Protein AF-A0A3C0AH89-F1 (afdb_monomer)

Solvent-accessible surface area (backbone atoms only — not comparable to full-atom values): 7454 Å² total; per-residue (Å²): 135,76,85,54,48,69,59,48,30,49,48,31,69,75,75,40,55,90,74,55,54,78,71,33,68,38,80,78,46,70,38,37,52,59,90,57,44,78,83,86,52,57,80,89,70,49,60,92,79,35,56,32,49,60,64,56,52,50,57,61,39,34,73,42,47,43,91,54,31,60,66,28,32,35,33,24,54,64,95,50,99,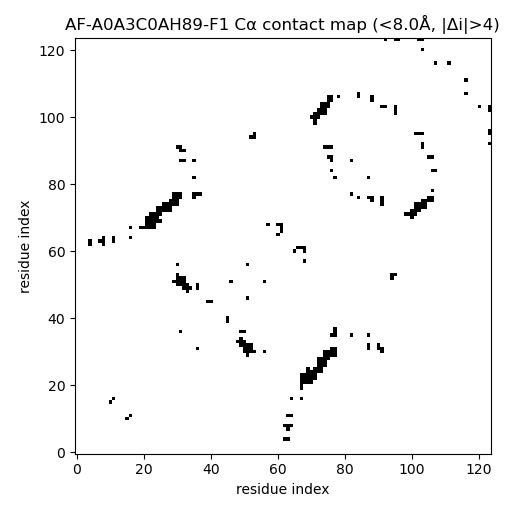84,55,66,45,69,69,40,41,52,48,46,40,63,60,40,63,86,37,81,78,44,44,74,52,77,74,80,58,95,84,56,57,67,68,64,52,49,52,51,64,75,75,80

Foldseek 3Di:
DCPCLVVLQVCCVPPNLVVQDQQAEAADDEWDDLVLADPDDDPVPDDPVSGGFPVNVVVVCCSRNNNSPHLEYEYAGDDDPPDPQPVRQVRNCVRCVPRPPYAYDGDDDPPDDPVVVVVSRVND

Sequence (124 aa):
MTEFLPDDQELFASQLKDFVPPGSFDAHAHLYRPQDAISALPSSAENPQGFSGWKEYCENLELWMGSLRAAAGLFFAIPKPTLDRKPANQFILSELSDQPGCRALLLVTPEDSPEEVEAQIISG

pLDDT: mean 90.49, std 9.62, range [48.59, 97.88]

Nearest PDB structures (foldseek):
  4nat-assembly1_B-2  TM=5.305E-01  e=3.943E+00  Staphylococcus aureus subsp. aureus MW2
  4uze-assembly1_B  TM=3.657E-01  e=4.490E+00  Corynebacterium ammoniagenes

Secondary structure (DSSP, 8-state):
--TTHHHHHHHIIIIITTTS-TT-EEEEEE-B-GGGSPTT--TTTS-TTS-B-HHHHHHHHHHHHGGGS-SEEEEE----TT--HHHHHHHHHHHHTT-TT-EEPPP--TTS-HHHHHHHHHH-

Radius of gyration: 16.19 Å; Cα contacts (8 Å, |Δi|>4): 151; chains: 1; bounding box: 32×40×38 Å

Mean predicted aligned error: 4.55 Å

Structure (mmCIF, N/CA/C/O backbone):
data_AF-A0A3C0AH89-F1
#
_entry.id   AF-A0A3C0AH89-F1
#
loop_
_atom_site.group_PDB
_atom_site.id
_atom_site.type_symbol
_atom_site.label_atom_id
_atom_site.label_alt_id
_atom_site.label_comp_id
_atom_site.label_asym_id
_atom_site.label_entity_id
_atom_site.label_seq_id
_atom_site.pdbx_PDB_ins_code
_atom_site.Cartn_x
_atom_site.Cartn_y
_atom_site.Cartn_z
_atom_site.occupancy
_atom_site.B_iso_or_equiv
_atom_site.auth_seq_id
_atom_site.auth_comp_id
_atom_site.auth_asym_id
_atom_site.auth_atom_id
_atom_site.pdbx_PDB_model_num
ATOM 1 N N . MET A 1 1 ? -0.274 20.295 5.317 1.00 48.59 1 MET A N 1
ATOM 2 C CA . MET A 1 1 ? -1.209 21.054 6.173 1.00 48.59 1 MET A CA 1
ATOM 3 C C . MET A 1 1 ? -2.405 20.154 6.417 1.00 48.59 1 MET A C 1
ATOM 5 O O . MET A 1 1 ? -3.024 19.731 5.455 1.00 48.59 1 MET A O 1
ATOM 9 N N . THR A 1 2 ? -2.645 19.799 7.676 1.00 55.62 2 THR A N 1
ATOM 10 C CA . THR A 1 2 ? -3.727 18.948 8.205 1.00 55.62 2 THR A CA 1
ATOM 11 C C . THR A 1 2 ? -4.967 19.794 8.526 1.00 55.62 2 THR A C 1
ATOM 13 O O . THR A 1 2 ? -5.476 19.757 9.640 1.00 55.62 2 THR A O 1
ATOM 16 N N . GLU A 1 3 ? -5.414 20.639 7.591 1.00 61.34 3 GLU A N 1
ATOM 17 C CA . GLU A 1 3 ? -6.480 21.619 7.876 1.00 61.34 3 GLU A CA 1
ATOM 18 C C . GLU A 1 3 ? -7.845 20.979 8.174 1.00 61.34 3 GLU A C 1
ATOM 20 O O . GLU A 1 3 ? -8.628 21.576 8.903 1.00 61.34 3 GLU A O 1
ATOM 25 N N . PHE A 1 4 ? -8.100 19.756 7.698 1.00 68.81 4 PHE A N 1
ATOM 26 C CA . PHE A 1 4 ? -9.393 19.071 7.859 1.00 68.81 4 PHE A CA 1
ATOM 27 C C . PHE A 1 4 ? -9.394 17.949 8.902 1.00 68.81 4 PHE A C 1
ATOM 29 O O . PHE A 1 4 ? -10.432 17.351 9.157 1.00 68.81 4 PHE A O 1
ATOM 36 N N . LEU A 1 5 ? -8.258 17.687 9.559 1.00 81.00 5 LEU A N 1
ATOM 37 C CA . LEU A 1 5 ? -8.122 16.507 10.414 1.00 81.00 5 LEU A CA 1
ATOM 38 C C . LEU A 1 5 ? -9.151 16.434 11.568 1.00 81.00 5 LEU A C 1
ATOM 40 O O . LEU A 1 5 ? -9.662 15.342 11.812 1.00 81.00 5 LEU A O 1
ATOM 44 N N . PRO A 1 6 ? -9.498 17.532 12.274 1.00 92.44 6 PRO A N 1
ATOM 45 C CA . PRO A 1 6 ? -10.552 17.487 13.290 1.00 92.44 6 PRO A CA 1
ATOM 46 C C . PRO A 1 6 ? -11.929 17.115 12.721 1.00 92.44 6 PRO A C 1
ATOM 48 O O . PRO A 1 6 ? -12.639 16.316 13.329 1.00 92.44 6 PRO A O 1
ATOM 51 N N . ASP A 1 7 ? -12.277 17.642 11.545 1.00 93.25 7 ASP A N 1
ATOM 52 C CA . ASP A 1 7 ? -13.553 17.363 10.879 1.00 93.25 7 ASP A CA 1
ATOM 53 C C . ASP A 1 7 ? -13.595 15.909 10.373 1.00 93.25 7 ASP A C 1
ATOM 55 O O . ASP A 1 7 ? -14.611 15.230 10.523 1.00 93.25 7 ASP A O 1
ATOM 59 N N . ASP A 1 8 ? -12.477 15.390 9.847 1.00 93.38 8 ASP A N 1
ATOM 60 C CA . ASP A 1 8 ? -12.337 13.988 9.430 1.00 93.38 8 ASP A CA 1
ATOM 61 C C . ASP A 1 8 ? -12.493 13.029 10.623 1.00 93.38 8 ASP A C 1
ATOM 63 O O . ASP A 1 8 ? -13.195 12.017 10.538 1.00 93.38 8 ASP A O 1
ATOM 67 N N . GLN A 1 9 ? -11.878 13.365 11.764 1.00 95.44 9 GLN A N 1
ATOM 68 C CA . GLN A 1 9 ? -12.017 12.619 13.017 1.00 95.44 9 GLN A CA 1
ATOM 69 C C . GLN A 1 9 ? -13.463 12.635 13.531 1.00 95.44 9 GLN A C 1
ATOM 71 O O . GLN A 1 9 ? -13.974 11.591 13.9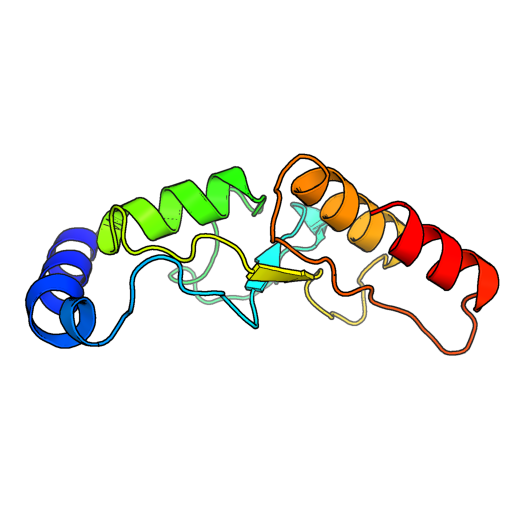46 1.00 95.44 9 GLN A O 1
ATOM 76 N N . GLU A 1 10 ? -14.139 13.788 13.501 1.00 96.12 10 GLU A N 1
ATOM 77 C CA . GLU A 1 10 ? -15.543 13.907 13.911 1.00 96.12 10 GLU A CA 1
ATOM 78 C C . GLU A 1 10 ? -16.469 13.114 12.982 1.00 96.12 10 GLU A C 1
ATOM 80 O O . GLU A 1 10 ? -17.325 12.356 13.455 1.00 96.12 10 GLU A O 1
ATOM 85 N N . LEU A 1 11 ? -16.280 13.233 11.665 1.00 95.19 11 LEU A N 1
ATOM 86 C CA . LEU A 1 11 ? -17.043 12.489 10.667 1.00 95.19 11 LEU A CA 1
ATOM 87 C C . LEU A 1 11 ? -16.879 10.982 10.874 1.00 95.19 11 LEU A C 1
ATOM 89 O O . LEU A 1 11 ? -17.872 10.252 10.939 1.00 95.19 11 LEU A O 1
ATOM 93 N N . PHE A 1 12 ? -15.641 10.510 11.029 1.00 96.00 12 PHE A N 1
ATOM 94 C CA . PHE A 1 12 ? -15.37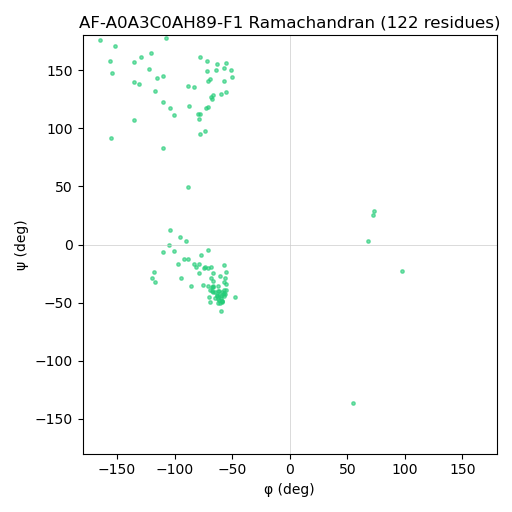7 9.098 11.269 1.00 96.00 12 PHE A CA 1
ATOM 95 C C . PHE A 1 12 ? -16.022 8.621 12.574 1.00 96.00 12 PHE A C 1
ATOM 97 O O . PHE A 1 12 ? -16.740 7.617 12.581 1.00 96.00 12 PHE A O 1
ATOM 104 N N . ALA A 1 13 ? -15.834 9.366 13.666 1.00 95.94 13 ALA A N 1
ATOM 105 C CA . ALA A 1 13 ? -16.330 8.991 14.984 1.00 95.94 13 ALA A CA 1
ATOM 106 C C . ALA A 1 13 ? -17.864 8.992 15.093 1.00 95.94 13 ALA A C 1
ATOM 108 O O . ALA A 1 13 ? -18.410 8.218 15.887 1.00 95.94 13 ALA A O 1
ATOM 109 N N . SER A 1 14 ? -18.546 9.859 14.340 1.00 96.56 14 SER A N 1
ATOM 110 C CA . SER A 1 14 ? -20.003 10.021 14.393 1.00 96.56 14 SER A CA 1
ATOM 111 C C . SER A 1 14 ? -20.764 9.199 13.352 1.00 96.56 14 SER A C 1
ATOM 113 O O . SER A 1 14 ? -21.901 8.822 13.626 1.00 96.56 14 SER A O 1
ATOM 115 N N . GLN A 1 15 ? -20.166 8.905 12.190 1.00 96.19 15 GLN A N 1
ATOM 116 C CA . GLN A 1 15 ? -20.877 8.273 11.068 1.00 96.19 15 GLN A CA 1
ATOM 117 C C . GLN A 1 15 ? -20.310 6.916 10.634 1.00 96.19 15 GLN A C 1
ATOM 119 O O . GLN A 1 15 ? -21.059 6.103 10.097 1.00 96.19 15 GLN A O 1
ATOM 124 N N . LEU A 1 16 ? -19.006 6.660 10.807 1.00 95.56 16 LEU A N 1
ATOM 125 C CA . LEU A 1 16 ? -18.333 5.546 10.116 1.00 95.56 16 LEU A CA 1
ATOM 126 C C . LEU A 1 16 ? -17.764 4.472 11.048 1.00 95.56 16 LEU A C 1
ATOM 128 O O . LEU A 1 16 ? -17.756 3.300 10.673 1.00 95.56 16 LEU A O 1
ATOM 132 N N . LYS A 1 17 ? -17.307 4.835 12.254 1.00 95.25 17 LYS A N 1
ATOM 133 C CA . LYS A 1 17 ? -16.565 3.922 13.143 1.00 95.25 17 LYS A CA 1
ATOM 134 C C . LYS A 1 17 ? -17.309 2.618 13.462 1.00 95.25 17 LYS A C 1
ATOM 136 O O . LYS A 1 17 ? -16.673 1.585 13.610 1.00 95.25 17 LYS A O 1
ATOM 141 N N . ASP A 1 18 ? -18.641 2.663 13.555 1.00 95.38 18 ASP A N 1
ATOM 142 C CA . ASP A 1 18 ? -19.463 1.508 13.940 1.00 95.38 18 ASP A CA 1
ATOM 143 C C . ASP A 1 18 ? -19.753 0.587 12.741 1.00 95.38 18 ASP A C 1
ATOM 145 O O . ASP A 1 18 ? -20.142 -0.567 12.914 1.00 95.38 18 ASP A O 1
ATOM 149 N N . PHE A 1 19 ? -19.557 1.091 11.519 1.00 95.06 19 PHE A N 1
ATOM 150 C CA . PHE A 1 19 ? -19.667 0.317 10.286 1.00 95.06 19 PHE A CA 1
ATOM 151 C C . PHE A 1 19 ? -18.357 -0.400 9.937 1.00 95.06 19 PHE A C 1
ATOM 153 O O . PHE A 1 19 ? -18.395 -1.514 9.415 1.00 95.06 19 PHE A O 1
ATOM 160 N N . VAL A 1 20 ? -17.204 0.220 10.209 1.00 94.50 20 VAL A N 1
ATOM 161 C CA . VAL A 1 20 ? -15.889 -0.342 9.870 1.00 94.50 20 VAL A CA 1
ATOM 162 C C . VAL A 1 20 ? -15.484 -1.393 10.912 1.00 94.50 20 VAL A C 1
ATOM 164 O O . VAL A 1 20 ? -15.214 -1.041 12.062 1.00 94.50 20 VAL A O 1
ATOM 167 N N . PRO A 1 21 ? -15.406 -2.688 10.551 1.00 93.69 21 PRO A N 1
ATOM 168 C CA . PRO A 1 21 ? -15.035 -3.718 11.508 1.00 93.69 21 PRO A CA 1
ATOM 169 C C . PRO A 1 21 ? -13.539 -3.633 11.864 1.00 93.69 21 PRO A C 1
ATOM 171 O O . PRO A 1 21 ? -12.715 -3.301 11.004 1.00 93.69 21 PRO A O 1
ATOM 174 N N . PRO A 1 22 ? -13.152 -4.012 13.097 1.00 92.88 22 PRO A N 1
ATOM 175 C CA . PRO A 1 22 ? -11.751 -4.212 13.446 1.00 92.88 22 PRO A CA 1
ATOM 176 C C . PRO A 1 22 ? -11.090 -5.241 12.524 1.00 92.88 22 PRO A C 1
ATOM 178 O O . PRO A 1 22 ? -11.691 -6.266 12.199 1.00 92.88 22 PRO A O 1
ATOM 181 N N . GLY A 1 23 ? -9.837 -4.995 12.136 1.00 91.69 23 GLY A N 1
ATOM 182 C CA . GLY A 1 23 ? -9.102 -5.913 11.261 1.00 91.69 23 GLY A CA 1
ATOM 183 C C . GLY A 1 23 ? -9.592 -5.913 9.811 1.00 91.69 23 GLY A C 1
ATOM 184 O O . GLY A 1 23 ? -9.433 -6.916 9.117 1.00 91.69 23 GLY A O 1
ATOM 185 N N . SER A 1 24 ? -10.203 -4.815 9.359 1.00 96.19 24 SER A N 1
ATOM 186 C CA . SER A 1 24 ? -10.596 -4.637 7.963 1.00 96.19 24 SER A CA 1
ATOM 187 C C . SER A 1 24 ? -9.398 -4.776 7.011 1.00 96.19 24 SER A C 1
ATOM 189 O O . SER A 1 24 ? -8.243 -4.531 7.376 1.00 96.19 24 SER A O 1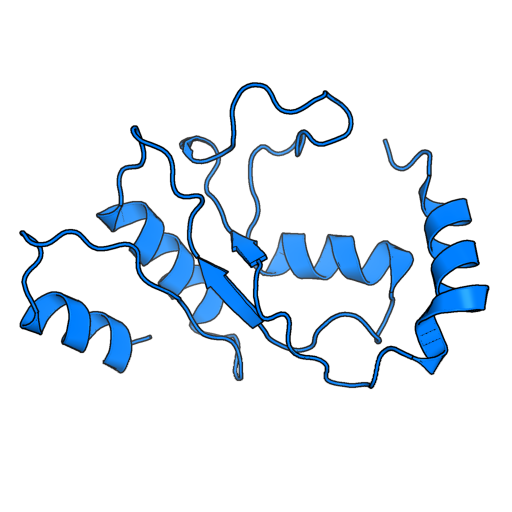
ATOM 191 N N . PHE A 1 25 ? -9.696 -5.203 5.784 1.00 97.31 25 PHE A N 1
ATOM 192 C CA . PHE A 1 25 ? -8.729 -5.365 4.705 1.00 97.31 25 PHE A CA 1
ATOM 193 C C . PHE A 1 25 ? -8.982 -4.297 3.642 1.00 97.31 25 PHE A C 1
ATOM 195 O O . PHE A 1 25 ? -10.090 -4.233 3.103 1.00 97.31 25 PHE A O 1
ATOM 202 N N . ASP A 1 26 ? -7.976 -3.482 3.330 1.00 97.56 26 ASP A N 1
ATOM 203 C CA . ASP A 1 26 ? -8.064 -2.540 2.215 1.00 97.56 26 ASP A CA 1
ATOM 204 C C . ASP A 1 26 ? -7.823 -3.286 0.900 1.00 97.56 26 ASP A C 1
ATOM 206 O O . ASP A 1 26 ? -6.716 -3.727 0.598 1.00 97.56 26 ASP A O 1
ATOM 210 N N . ALA A 1 27 ? -8.879 -3.465 0.114 1.00 97.19 27 ALA A N 1
ATOM 211 C CA . ALA A 1 27 ? -8.805 -4.204 -1.137 1.00 97.19 27 ALA A CA 1
ATOM 212 C C . ALA A 1 27 ? -8.166 -3.411 -2.291 1.00 97.19 27 ALA A C 1
ATOM 214 O O . ALA A 1 27 ? -7.951 -3.996 -3.355 1.00 97.19 27 ALA A O 1
ATOM 215 N N . HIS A 1 28 ? -7.906 -2.108 -2.130 1.00 97.38 28 HIS A N 1
ATOM 216 C CA . HIS A 1 28 ? -7.410 -1.270 -3.215 1.00 97.38 28 HIS A CA 1
ATOM 217 C C . HIS A 1 28 ? -6.644 -0.047 -2.702 1.00 97.38 28 HIS A C 1
ATOM 219 O O . HIS A 1 28 ? -7.206 1.037 -2.548 1.00 97.38 28 HIS A O 1
ATOM 225 N N . ALA A 1 29 ? -5.331 -0.197 -2.552 1.00 95.56 29 ALA A N 1
ATOM 226 C CA . ALA A 1 29 ? -4.453 0.906 -2.194 1.00 95.56 29 ALA A CA 1
ATOM 227 C C . ALA A 1 29 ? -3.176 0.924 -3.037 1.00 95.56 29 ALA A C 1
ATOM 229 O O . ALA A 1 29 ? -2.730 -0.088 -3.584 1.00 95.56 29 ALA A O 1
ATOM 230 N N . HIS A 1 30 ? -2.565 2.104 -3.125 1.00 95.12 30 HIS A N 1
ATOM 231 C CA . HIS A 1 30 ? -1.348 2.315 -3.893 1.00 95.12 30 HIS A CA 1
ATOM 232 C C . HIS A 1 30 ? -0.189 2.726 -3.002 1.00 95.12 30 HIS A C 1
ATOM 234 O O . HIS A 1 30 ? -0.312 3.670 -2.227 1.00 95.12 30 HIS A O 1
ATOM 240 N N . LEU A 1 31 ? 0.953 2.071 -3.196 1.00 95.56 31 LEU A N 1
ATOM 241 C CA . LEU A 1 31 ? 2.245 2.533 -2.694 1.00 95.56 31 LEU A CA 1
ATOM 242 C C . LEU A 1 31 ? 3.085 2.972 -3.895 1.00 95.56 31 LEU A C 1
ATOM 244 O O . LEU A 1 31 ? 2.981 2.402 -4.985 1.00 95.56 31 LEU A O 1
ATOM 248 N N . TYR A 1 32 ? 3.896 4.010 -3.733 1.00 94.25 32 TYR A N 1
ATOM 249 C CA . TYR A 1 32 ? 4.684 4.560 -4.828 1.00 94.25 32 TYR A CA 1
ATOM 250 C C . TYR A 1 32 ? 5.942 5.285 -4.357 1.00 94.25 32 TYR A C 1
ATOM 252 O O . TYR A 1 32 ? 5.989 5.941 -3.315 1.00 94.25 32 TYR A O 1
ATOM 260 N N . ARG A 1 33 ? 6.964 5.203 -5.210 1.00 93.56 33 ARG A N 1
ATOM 261 C CA . ARG A 1 33 ? 8.211 5.964 -5.105 1.00 93.56 33 ARG A CA 1
ATOM 262 C C . ARG A 1 33 ? 7.998 7.407 -5.597 1.00 93.56 33 ARG A C 1
ATOM 264 O O . ARG A 1 33 ? 7.086 7.625 -6.398 1.00 93.56 33 ARG A O 1
ATOM 271 N N . PRO A 1 34 ? 8.880 8.364 -5.252 1.00 90.12 34 PRO A N 1
ATOM 272 C CA . PRO A 1 34 ? 8.796 9.754 -5.720 1.00 90.12 34 PRO A CA 1
ATOM 273 C C . PRO A 1 34 ? 8.567 9.925 -7.224 1.00 90.12 34 PRO A C 1
ATOM 275 O O . PRO A 1 34 ? 7.698 10.679 -7.650 1.00 90.12 34 PRO A O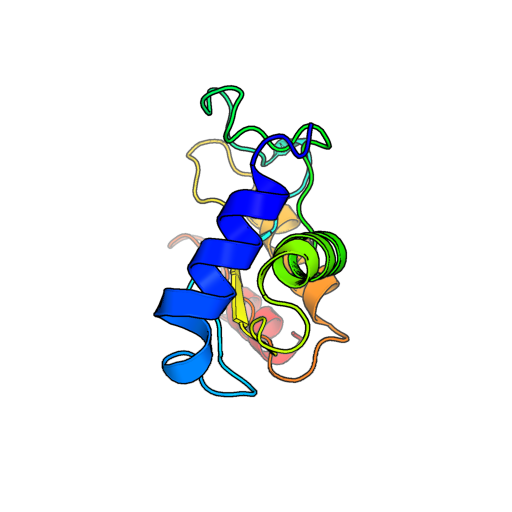 1
ATOM 278 N N . GLN A 1 35 ? 9.299 9.175 -8.045 1.00 89.12 35 GLN A N 1
ATOM 279 C CA . GLN A 1 35 ? 9.179 9.216 -9.505 1.00 89.12 35 GLN A CA 1
ATOM 280 C C . GLN A 1 35 ? 7.876 8.592 -10.045 1.00 89.12 35 GLN A C 1
ATOM 282 O O . GLN A 1 35 ? 7.450 8.877 -11.171 1.00 89.12 35 GLN A O 1
ATOM 287 N N . ASP A 1 36 ? 7.222 7.742 -9.253 1.00 90.69 36 ASP A N 1
AT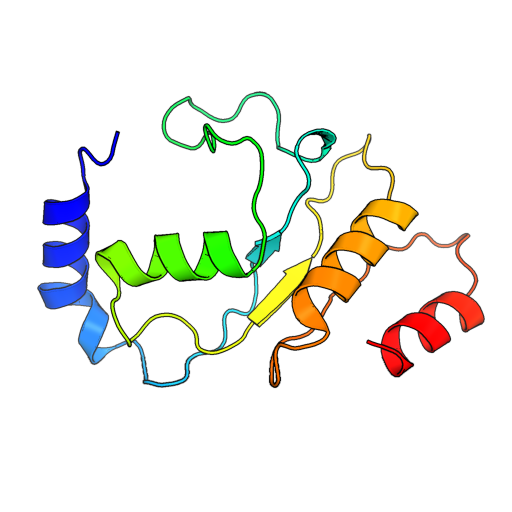OM 288 C CA . ASP A 1 36 ? 6.009 7.026 -9.646 1.00 90.69 36 ASP A CA 1
ATOM 289 C C . ASP A 1 36 ? 4.733 7.780 -9.262 1.00 90.69 36 ASP A C 1
ATOM 291 O O . ASP A 1 36 ? 3.678 7.472 -9.817 1.00 90.69 36 ASP A O 1
ATOM 295 N N . ALA A 1 37 ? 4.835 8.818 -8.426 1.00 84.81 37 ALA A N 1
ATOM 296 C CA . ALA A 1 37 ? 3.719 9.671 -8.034 1.00 84.81 37 ALA A CA 1
ATOM 297 C C . ALA A 1 37 ? 2.919 10.197 -9.243 1.00 84.81 37 ALA A C 1
ATOM 299 O O . ALA A 1 37 ? 3.448 10.377 -10.352 1.00 84.81 37 ALA A O 1
ATOM 300 N N . ILE A 1 38 ? 1.621 10.429 -9.035 1.00 80.81 38 ILE A N 1
ATOM 301 C CA . ILE A 1 38 ? 0.750 11.028 -10.050 1.00 80.81 38 ILE A CA 1
ATOM 302 C C . ILE A 1 38 ? 1.107 12.506 -10.161 1.00 80.81 38 ILE A C 1
ATOM 304 O O . ILE A 1 38 ? 0.937 13.273 -9.218 1.00 80.81 38 ILE A O 1
ATOM 308 N N . SER A 1 39 ? 1.578 12.914 -11.335 1.00 71.75 39 SER A N 1
ATOM 309 C CA . SER A 1 39 ? 1.693 14.327 -11.682 1.00 71.75 39 SER A CA 1
ATOM 310 C C . SER A 1 39 ? 0.300 14.919 -11.910 1.00 71.75 39 SER A C 1
ATOM 312 O O . SER A 1 39 ? -0.511 14.281 -12.581 1.00 71.75 39 SER A O 1
ATOM 314 N N . ALA A 1 40 ? 0.067 16.152 -11.452 1.00 71.31 40 ALA A N 1
ATOM 315 C CA . ALA A 1 40 ? -1.171 16.916 -11.662 1.00 71.31 40 ALA A CA 1
ATOM 316 C C . ALA A 1 40 ? -2.396 16.459 -10.850 1.00 71.31 40 ALA A C 1
ATOM 318 O O . ALA A 1 40 ? -3.535 16.670 -11.275 1.00 71.31 40 ALA A O 1
ATOM 319 N N . LEU A 1 41 ? -2.183 15.881 -9.665 1.00 72.75 41 LEU A N 1
ATOM 320 C CA . LEU A 1 41 ? -3.252 15.868 -8.669 1.00 72.75 41 LEU A CA 1
ATOM 321 C C . LEU A 1 41 ? -3.569 17.317 -8.253 1.00 72.75 41 LEU A C 1
ATOM 323 O O . LEU A 1 41 ? -2.685 18.174 -8.286 1.00 72.75 41 LEU A O 1
ATOM 327 N N . PRO A 1 42 ? -4.819 17.627 -7.866 1.00 74.75 42 PRO A N 1
ATOM 328 C CA . PRO A 1 42 ? -5.093 18.856 -7.133 1.00 74.75 42 PRO A CA 1
ATOM 329 C C . PRO A 1 42 ? -4.129 18.969 -5.949 1.00 74.75 42 PRO A C 1
ATOM 331 O O 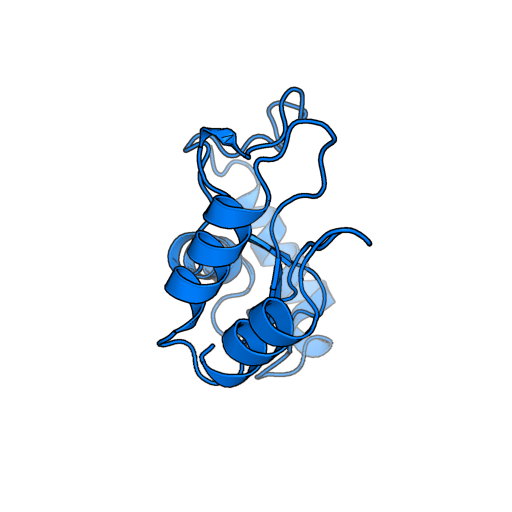. PRO A 1 42 ? -3.836 17.957 -5.318 1.00 74.75 42 PRO A O 1
ATOM 334 N N . SER A 1 43 ? -3.682 20.174 -5.595 1.00 73.00 43 SER A N 1
ATOM 335 C CA . SER A 1 43 ? -2.737 20.373 -4.481 1.00 73.00 43 SER A CA 1
ATOM 336 C C . SER A 1 43 ? -3.225 19.791 -3.146 1.00 73.00 43 SER A C 1
ATOM 338 O O . SER A 1 43 ? -2.417 19.473 -2.283 1.00 73.00 43 SER A O 1
ATOM 340 N N . SER A 1 44 ? -4.541 19.624 -2.977 1.00 70.00 44 SER A N 1
ATOM 341 C CA . SER A 1 44 ? -5.163 18.962 -1.823 1.00 70.00 44 SER A CA 1
ATOM 342 C C . SER A 1 44 ? -5.029 17.435 -1.813 1.00 70.00 44 SER A C 1
ATOM 344 O O . SER A 1 44 ? -5.195 16.825 -0.764 1.00 70.00 44 SER A O 1
ATOM 346 N N . ALA A 1 45 ? -4.761 16.818 -2.963 1.00 67.75 45 ALA A N 1
ATOM 347 C CA . ALA A 1 45 ? -4.556 15.382 -3.135 1.00 67.75 45 ALA A CA 1
ATOM 348 C C . ALA A 1 45 ? -3.091 15.034 -3.457 1.00 67.75 45 ALA A C 1
ATOM 350 O O . ALA A 1 45 ? -2.736 13.859 -3.519 1.00 67.75 45 ALA A O 1
ATOM 351 N N . GLU A 1 46 ? -2.233 16.035 -3.667 1.00 71.62 46 GLU A N 1
ATOM 352 C CA . GLU A 1 46 ? -0.796 15.824 -3.759 1.00 71.62 46 GLU A CA 1
ATOM 353 C C . GLU A 1 46 ? -0.253 15.367 -2.406 1.00 71.62 46 GLU A C 1
ATOM 355 O O . GLU A 1 46 ? -0.468 15.996 -1.372 1.00 71.62 46 GLU A O 1
ATOM 360 N N . ASN A 1 47 ? 0.502 14.274 -2.426 1.00 75.69 47 ASN A N 1
ATOM 361 C CA . ASN A 1 47 ? 1.341 13.902 -1.302 1.00 75.69 47 ASN A CA 1
ATOM 362 C C . ASN A 1 47 ? 2.596 14.797 -1.342 1.00 75.69 47 ASN A C 1
ATOM 364 O O . ASN A 1 47 ? 3.397 14.652 -2.273 1.00 75.69 47 ASN A O 1
ATOM 368 N N . PRO A 1 48 ? 2.796 15.710 -0.374 1.00 69.44 48 PRO A N 1
ATOM 369 C CA . PRO A 1 48 ? 3.892 16.675 -0.418 1.00 69.44 48 PRO A CA 1
ATOM 370 C C . PRO A 1 48 ? 5.277 16.030 -0.253 1.00 69.44 48 PRO A C 1
ATOM 372 O O . PRO A 1 48 ? 6.278 16.629 -0.640 1.00 69.44 48 PRO A O 1
ATOM 375 N N . GLN A 1 49 ? 5.352 14.811 0.283 1.00 72.75 49 GLN A N 1
ATOM 376 C CA . GLN A 1 49 ? 6.568 14.000 0.340 1.00 72.75 49 GLN A CA 1
ATOM 377 C C . GLN A 1 49 ? 6.865 13.328 -1.009 1.00 72.75 49 GLN A C 1
ATOM 379 O O . GLN A 1 49 ? 7.979 12.854 -1.235 1.00 72.75 49 GLN A O 1
ATOM 384 N N . GLY A 1 50 ? 5.874 13.256 -1.904 1.00 78.81 50 GLY A N 1
ATOM 385 C CA . GLY A 1 50 ? 5.949 12.555 -3.183 1.00 78.81 50 GLY A CA 1
ATOM 386 C C . GLY A 1 50 ? 6.031 11.033 -3.044 1.00 78.81 50 GLY A C 1
ATOM 387 O O . GLY A 1 50 ? 6.141 10.341 -4.046 1.00 78.81 50 GLY A O 1
ATOM 388 N N . PHE A 1 51 ? 5.961 10.488 -1.832 1.00 87.06 51 PHE A N 1
ATOM 389 C CA . PHE A 1 51 ? 6.229 9.084 -1.532 1.00 87.06 51 PHE A CA 1
ATOM 390 C C . PHE A 1 51 ? 5.111 8.494 -0.683 1.00 87.06 51 PHE A C 1
ATOM 392 O O . PHE A 1 51 ? 4.675 9.119 0.278 1.00 87.06 51 PHE A O 1
ATOM 399 N N . SER A 1 52 ? 4.703 7.266 -0.990 1.00 92.25 52 SER A N 1
ATOM 400 C CA . SER A 1 52 ? 3.794 6.501 -0.142 1.00 92.25 52 SER A CA 1
ATOM 401 C C . SER A 1 52 ? 4.297 5.070 -0.013 1.00 92.25 52 SER A C 1
ATOM 403 O O . SER A 1 52 ? 4.247 4.300 -0.968 1.00 92.25 52 SER A O 1
ATOM 405 N N . GLY A 1 53 ? 4.825 4.740 1.162 1.00 94.81 53 GLY A N 1
ATOM 406 C CA . GLY A 1 53 ? 5.154 3.378 1.581 1.00 94.81 53 GLY A CA 1
ATOM 407 C C . GLY A 1 53 ? 4.164 2.875 2.631 1.00 94.81 53 GLY A C 1
ATOM 408 O O . GLY A 1 53 ? 3.285 3.620 3.068 1.00 94.81 53 GLY A O 1
ATOM 409 N N . TRP A 1 54 ? 4.314 1.629 3.077 1.00 95.69 54 TRP A N 1
ATOM 410 C CA . TRP A 1 54 ? 3.418 1.015 4.062 1.00 95.69 54 TRP A CA 1
ATOM 411 C C . TRP A 1 54 ? 3.337 1.828 5.359 1.00 95.69 54 TRP A C 1
ATOM 413 O O . TRP A 1 54 ? 2.251 2.055 5.895 1.00 95.69 54 TRP A O 1
ATOM 423 N N . LYS A 1 55 ? 4.486 2.318 5.841 1.00 94.75 55 LYS A N 1
ATOM 424 C CA . LYS A 1 55 ? 4.551 3.156 7.042 1.00 94.75 55 LYS A CA 1
ATOM 425 C C . LYS A 1 55 ? 3.746 4.450 6.876 1.00 94.75 55 LYS A C 1
ATOM 427 O O . LYS A 1 55 ? 2.908 4.745 7.718 1.00 94.75 55 LYS A O 1
ATOM 432 N N . GLU A 1 56 ? 3.970 5.172 5.780 1.00 93.56 56 GLU A N 1
ATOM 433 C CA . GLU A 1 56 ? 3.274 6.429 5.469 1.00 93.56 56 GLU A CA 1
ATOM 434 C C . GLU A 1 56 ? 1.760 6.207 5.323 1.00 93.56 56 GLU A C 1
ATOM 436 O O . GLU A 1 56 ? 0.955 6.999 5.806 1.00 93.56 56 GLU A O 1
ATOM 441 N N . TYR A 1 57 ? 1.358 5.104 4.686 1.00 94.81 57 TYR A N 1
ATOM 442 C CA . TYR A 1 57 ? -0.041 4.690 4.594 1.00 94.81 57 TYR A CA 1
ATOM 443 C C . TYR A 1 57 ? -0.659 4.481 5.987 1.00 94.81 57 TYR A C 1
ATOM 445 O O . TYR A 1 57 ? -1.721 5.032 6.281 1.00 94.81 57 TYR A O 1
ATOM 453 N N . CYS A 1 58 ? 0.022 3.734 6.864 1.00 95.06 58 CYS A N 1
ATOM 454 C CA . CYS A 1 58 ? -0.452 3.484 8.225 1.00 95.06 58 CYS A CA 1
ATOM 455 C C . CYS A 1 58 ? -0.571 4.776 9.029 1.00 95.06 58 CYS A C 1
ATOM 457 O O . CYS A 1 58 ? -1.622 5.027 9.613 1.00 95.06 58 CYS A O 1
ATOM 459 N N . GLU A 1 59 ? 0.488 5.589 9.035 1.00 93.44 59 GLU A N 1
ATOM 460 C CA . GLU A 1 59 ? 0.548 6.834 9.798 1.00 93.44 59 GLU A CA 1
ATOM 461 C C . GLU A 1 59 ? -0.568 7.789 9.363 1.00 93.44 59 GLU A C 1
ATOM 463 O O . GLU A 1 59 ? -1.278 8.307 10.219 1.00 93.44 59 GLU A O 1
ATOM 468 N N . ASN A 1 60 ? -0.809 7.950 8.056 1.00 91.44 60 ASN A N 1
ATOM 469 C CA . ASN A 1 60 ? -1.861 8.839 7.557 1.00 91.44 60 ASN A CA 1
ATOM 470 C C . ASN A 1 60 ? -3.281 8.355 7.880 1.00 91.44 60 ASN A C 1
ATOM 472 O O . ASN A 1 60 ? -4.133 9.171 8.232 1.00 91.44 60 ASN A O 1
ATOM 476 N N . LEU A 1 61 ? -3.560 7.050 7.783 1.00 93.88 61 LEU A N 1
ATOM 477 C CA . LEU A 1 61 ? -4.879 6.523 8.148 1.00 93.88 61 LEU A CA 1
ATOM 478 C C . LEU A 1 61 ? -5.123 6.544 9.660 1.00 93.88 61 LEU A C 1
ATOM 480 O O . LEU A 1 61 ? -6.238 6.825 10.101 1.00 93.88 61 LEU A O 1
ATOM 484 N N . GLU A 1 62 ? -4.091 6.293 10.470 1.00 95.19 62 GLU A N 1
ATOM 485 C CA . GLU A 1 62 ? -4.188 6.351 11.933 1.00 95.19 62 GLU A CA 1
ATOM 486 C C . GLU A 1 62 ? -4.577 7.743 12.441 1.00 95.19 62 GLU A C 1
ATOM 488 O O . GLU A 1 62 ? -5.230 7.836 13.481 1.00 95.19 62 GLU A O 1
ATOM 493 N N . LEU A 1 63 ? -4.256 8.815 11.702 1.00 93.88 63 LEU A N 1
ATOM 494 C CA . LEU A 1 63 ? -4.612 10.181 12.096 1.00 93.88 63 LEU A CA 1
ATOM 495 C C . LEU A 1 63 ? -6.121 10.362 12.310 1.00 93.88 63 LEU A C 1
ATOM 497 O O . LEU A 1 63 ? -6.512 11.063 13.245 1.00 93.88 63 LEU A O 1
ATOM 501 N N . TRP A 1 64 ? -6.967 9.750 11.477 1.00 94.12 64 TRP A N 1
ATOM 502 C CA . TRP A 1 64 ? -8.422 9.956 11.514 1.00 94.12 64 TRP A CA 1
ATOM 503 C C . TRP A 1 64 ? -9.221 8.685 11.831 1.00 94.12 64 TRP A C 1
ATOM 505 O O . TRP A 1 64 ? -10.316 8.783 12.382 1.00 94.12 64 TRP A O 1
ATOM 515 N N . MET A 1 65 ? -8.665 7.494 11.573 1.00 95.75 65 MET A N 1
ATOM 516 C CA . MET A 1 65 ? -9.297 6.209 11.909 1.00 95.75 65 MET A CA 1
ATOM 517 C C . MET A 1 65 ? -8.800 5.608 13.232 1.00 95.75 65 MET A C 1
ATOM 519 O O . MET A 1 65 ? -9.423 4.687 13.769 1.00 95.75 65 MET A O 1
ATOM 523 N N . GLY A 1 66 ? -7.661 6.074 13.756 1.00 94.06 66 GLY A N 1
ATOM 524 C CA . GLY A 1 66 ? -6.994 5.454 14.900 1.00 94.06 66 GLY A CA 1
ATOM 525 C C . GLY A 1 66 ? -6.714 3.965 14.665 1.00 94.06 66 GLY A C 1
ATOM 526 O O . GLY A 1 66 ? -6.310 3.548 13.580 1.00 94.06 66 GLY A O 1
ATOM 527 N N . SER A 1 67 ? -6.982 3.134 15.675 1.00 93.69 67 SER A N 1
ATOM 528 C CA . SER A 1 67 ? -6.775 1.680 15.601 1.00 93.69 67 SER A CA 1
ATOM 529 C C . SER A 1 67 ? -7.756 0.935 14.685 1.00 93.69 67 SER A C 1
ATOM 531 O O . SER A 1 67 ? -7.598 -0.271 14.502 1.00 93.69 67 SER A O 1
ATOM 533 N N . LEU A 1 68 ? -8.760 1.620 14.119 1.00 96.00 68 LEU A N 1
ATOM 534 C CA . LEU A 1 68 ? -9.704 1.044 13.154 1.00 96.00 68 LEU A CA 1
ATOM 535 C C . LEU A 1 68 ? -9.243 1.172 11.696 1.00 96.00 68 LEU A C 1
ATOM 537 O O . LEU A 1 68 ? -9.978 0.743 10.803 1.00 96.00 68 LEU A O 1
ATOM 541 N N . ARG A 1 69 ? -8.047 1.721 11.425 1.00 95.62 69 ARG A N 1
ATOM 542 C CA . ARG A 1 69 ? -7.464 1.618 10.079 1.00 95.62 69 ARG A CA 1
ATOM 543 C C . ARG A 1 69 ? -7.366 0.153 9.641 1.00 95.62 69 ARG A C 1
ATOM 545 O O . ARG A 1 69 ? -7.262 -0.750 10.476 1.00 95.62 69 ARG A O 1
ATOM 552 N N . ALA A 1 70 ? -7.335 -0.076 8.331 1.00 96.00 70 ALA A N 1
ATOM 553 C CA . ALA A 1 70 ? -7.142 -1.417 7.798 1.00 96.00 70 ALA A CA 1
ATOM 554 C C . ALA A 1 70 ? -5.859 -2.055 8.363 1.00 96.00 70 ALA A C 1
ATOM 556 O O . ALA A 1 70 ? -4.786 -1.438 8.391 1.00 96.00 70 ALA A O 1
ATOM 557 N N . ALA A 1 71 ? -5.987 -3.295 8.836 1.00 95.69 71 ALA A N 1
ATOM 558 C CA . ALA A 1 71 ? -4.875 -4.044 9.419 1.00 95.69 71 ALA A CA 1
ATOM 559 C C . ALA A 1 71 ? -3.956 -4.634 8.341 1.00 95.69 71 ALA A C 1
ATOM 561 O O . ALA A 1 71 ? -2.781 -4.880 8.598 1.00 95.69 71 ALA A O 1
ATOM 562 N N . ALA A 1 72 ? -4.496 -4.846 7.142 1.00 96.88 72 ALA A N 1
ATOM 563 C CA . ALA A 1 72 ? -3.796 -5.357 5.975 1.00 96.88 72 ALA A CA 1
ATOM 564 C C . ALA A 1 72 ? -4.457 -4.831 4.694 1.00 96.88 72 ALA A C 1
ATOM 566 O O . ALA A 1 72 ? -5.550 -4.262 4.744 1.00 96.88 72 ALA A O 1
ATOM 567 N N . GLY A 1 73 ? -3.822 -5.047 3.544 1.00 97.19 73 GLY A N 1
ATOM 568 C CA . GLY A 1 73 ? -4.414 -4.668 2.266 1.00 97.19 73 GLY A CA 1
ATOM 569 C C . GLY A 1 73 ? -3.759 -5.294 1.041 1.00 97.19 73 GLY A C 1
ATOM 570 O O . GLY A 1 73 ? -2.762 -6.016 1.140 1.00 97.19 73 GLY A O 1
ATOM 571 N N . LEU A 1 74 ? -4.357 -5.015 -0.114 1.00 97.88 74 LEU A N 1
ATOM 572 C CA . LEU A 1 74 ? -3.846 -5.315 -1.443 1.00 97.88 74 LEU A CA 1
ATOM 573 C C . LEU A 1 74 ? -3.227 -4.043 -2.027 1.00 97.88 74 LEU A C 1
ATOM 575 O O . LEU A 1 74 ? -3.939 -3.091 -2.350 1.00 97.88 74 LEU A O 1
ATOM 579 N N . PHE A 1 75 ? -1.905 -4.050 -2.179 1.00 97.88 75 PHE A N 1
ATOM 580 C CA . PHE A 1 75 ? -1.141 -2.883 -2.610 1.00 97.88 75 PHE A CA 1
ATOM 581 C C . PHE A 1 75 ? -0.476 -3.101 -3.961 1.00 97.88 75 PHE A C 1
ATOM 583 O O . PHE A 1 75 ? 0.006 -4.192 -4.269 1.00 97.88 75 PHE A O 1
ATOM 590 N N . PHE A 1 76 ? -0.432 -2.044 -4.767 1.00 96.94 76 PHE A N 1
ATOM 591 C CA . PHE A 1 76 ? 0.204 -2.065 -6.079 1.00 96.94 76 PHE A CA 1
ATOM 592 C C . PHE A 1 76 ? 0.622 -0.675 -6.534 1.00 96.94 76 PHE A C 1
ATOM 594 O O . PHE A 1 76 ? 0.089 0.342 -6.089 1.00 96.94 76 PHE A O 1
ATOM 601 N N . ALA A 1 77 ? 1.583 -0.630 -7.451 1.00 95.75 77 ALA A N 1
ATOM 602 C CA . ALA A 1 77 ? 2.031 0.621 -8.038 1.00 95.75 77 ALA A CA 1
ATOM 603 C C . ALA A 1 77 ? 0.899 1.307 -8.821 1.00 95.75 77 ALA A C 1
ATOM 605 O O . ALA A 1 77 ? -0.034 0.665 -9.306 1.00 95.75 77 ALA A O 1
ATOM 606 N N . ILE A 1 78 ? 0.996 2.626 -8.974 1.00 92.50 78 ILE A N 1
ATOM 607 C CA . ILE A 1 78 ? 0.020 3.407 -9.735 1.00 92.50 78 ILE A CA 1
ATOM 608 C C . ILE A 1 78 ? 0.176 3.090 -11.230 1.00 92.50 78 ILE A C 1
ATOM 610 O O . ILE A 1 78 ? 1.233 3.380 -11.801 1.00 92.50 78 ILE A O 1
ATOM 614 N N . PRO A 1 79 ? -0.851 2.542 -11.904 1.00 90.69 79 PRO A N 1
ATOM 615 C CA . PRO A 1 79 ? -0.748 2.188 -13.311 1.00 90.69 79 PRO A CA 1
ATOM 616 C C . PRO A 1 79 ? -0.775 3.454 -14.178 1.00 90.69 79 PRO A C 1
ATOM 618 O O . PRO A 1 79 ? -1.837 3.987 -14.496 1.00 90.69 79 PRO A O 1
ATOM 621 N N . LYS A 1 80 ? 0.403 3.941 -14.583 1.00 88.44 80 LYS A N 1
ATOM 622 C CA . LYS A 1 80 ? 0.550 5.050 -15.541 1.00 88.44 80 LYS A CA 1
ATOM 623 C C . LYS A 1 80 ? 1.373 4.631 -16.764 1.00 88.44 80 LYS A C 1
ATOM 625 O O . LYS A 1 80 ? 2.264 3.793 -16.623 1.00 88.44 80 LYS A O 1
ATOM 630 N N . PRO A 1 81 ? 1.143 5.228 -17.951 1.00 87.56 81 PRO A N 1
ATOM 631 C CA . PRO A 1 81 ? 1.839 4.832 -19.182 1.00 87.56 81 PRO A CA 1
ATOM 632 C C . PRO A 1 81 ? 3.370 4.895 -19.104 1.00 87.56 81 PRO A C 1
ATOM 634 O O . PRO A 1 81 ? 4.054 4.150 -19.795 1.00 87.56 81 PRO A O 1
ATOM 637 N N . THR A 1 82 ? 3.909 5.785 -18.269 1.00 89.75 82 THR A N 1
ATOM 638 C CA . THR A 1 82 ? 5.352 6.009 -18.101 1.00 89.75 82 THR A CA 1
ATOM 639 C C . THR A 1 82 ? 5.964 5.227 -16.938 1.00 89.75 82 THR A C 1
ATOM 641 O O . THR A 1 82 ? 7.128 5.450 -16.612 1.00 89.75 82 THR A O 1
ATOM 644 N N . LEU A 1 83 ? 5.201 4.346 -16.281 1.00 92.75 83 LEU A N 1
ATOM 645 C CA . LEU A 1 83 ? 5.690 3.583 -15.137 1.00 92.75 83 LEU A CA 1
ATOM 646 C C . LEU A 1 83 ? 6.750 2.565 -15.570 1.00 92.75 83 LEU A C 1
ATOM 648 O O . LEU A 1 83 ? 6.487 1.692 -16.400 1.00 92.75 83 LEU A O 1
ATOM 652 N N . ASP A 1 84 ? 7.908 2.606 -14.915 1.00 94.25 84 ASP A N 1
ATOM 653 C CA . ASP A 1 84 ? 8.853 1.495 -14.955 1.00 94.25 84 ASP A CA 1
ATOM 654 C C . ASP A 1 84 ? 8.372 0.380 -14.011 1.00 94.25 84 ASP A C 1
ATOM 656 O O . ASP A 1 84 ? 8.583 0.426 -12.794 1.00 94.25 84 ASP A O 1
ATOM 660 N N . ARG A 1 85 ? 7.654 -0.598 -14.582 1.00 94.75 85 ARG A N 1
ATOM 661 C CA . ARG A 1 85 ? 6.911 -1.630 -13.838 1.00 94.75 85 ARG A CA 1
ATOM 662 C C . ARG A 1 85 ? 7.802 -2.499 -12.962 1.00 94.75 85 ARG A C 1
ATOM 664 O O . ARG A 1 85 ? 7.435 -2.775 -11.827 1.00 94.75 85 ARG A O 1
ATOM 671 N N . LYS A 1 86 ? 8.964 -2.932 -13.465 1.00 93.69 86 LYS A N 1
ATOM 672 C CA . LYS A 1 86 ? 9.839 -3.874 -12.746 1.00 93.69 86 LYS A CA 1
ATOM 673 C C . LYS A 1 86 ? 10.302 -3.313 -11.397 1.00 93.69 86 LYS A C 1
ATOM 675 O O . LYS A 1 86 ? 10.011 -3.931 -10.375 1.00 93.69 86 LYS A O 1
ATOM 680 N N . PRO A 1 87 ? 10.961 -2.144 -11.329 1.00 95.69 87 PRO A N 1
ATOM 681 C CA . PRO A 1 87 ? 11.398 -1.601 -10.055 1.00 95.69 87 PRO A CA 1
ATOM 682 C C . PRO A 1 87 ? 10.237 -1.036 -9.219 1.00 95.69 87 PRO A C 1
ATOM 684 O O . PRO A 1 87 ? 10.390 -0.916 -8.007 1.00 95.69 87 PRO A O 1
ATOM 687 N N . ALA A 1 88 ? 9.080 -0.724 -9.816 1.00 96.25 88 ALA A N 1
ATOM 688 C CA . ALA A 1 88 ? 7.873 -0.395 -9.059 1.00 96.25 88 ALA A CA 1
ATOM 689 C C . ALA A 1 88 ? 7.311 -1.628 -8.328 1.00 96.25 88 ALA A C 1
ATOM 691 O O . ALA A 1 88 ? 7.110 -1.572 -7.122 1.00 96.25 88 ALA A O 1
ATOM 692 N N . ASN A 1 89 ? 7.151 -2.764 -9.015 1.00 96.38 89 ASN A N 1
ATOM 693 C CA . ASN A 1 89 ? 6.741 -4.036 -8.408 1.00 96.38 89 ASN A CA 1
ATOM 694 C C . ASN A 1 89 ? 7.703 -4.466 -7.290 1.00 96.38 89 ASN A C 1
ATOM 696 O O . ASN A 1 89 ? 7.258 -4.839 -6.210 1.00 96.38 89 ASN A O 1
ATOM 700 N N . GLN A 1 90 ? 9.016 -4.362 -7.522 1.00 95.81 90 GLN A N 1
ATOM 701 C CA . GLN A 1 90 ? 10.029 -4.690 -6.511 1.00 95.81 90 GLN A CA 1
ATOM 702 C C . GLN A 1 90 ? 9.945 -3.787 -5.276 1.00 95.81 90 GLN A C 1
ATOM 704 O O . GLN A 1 90 ? 10.130 -4.259 -4.159 1.00 95.81 90 GLN A O 1
ATOM 709 N N . PHE A 1 91 ? 9.615 -2.506 -5.456 1.00 96.44 91 PHE A N 1
ATOM 710 C CA . PHE A 1 91 ? 9.348 -1.612 -4.334 1.00 96.44 91 PHE A CA 1
ATOM 711 C C . PHE A 1 91 ? 8.135 -2.074 -3.514 1.00 96.44 91 PHE A C 1
ATOM 713 O O . PHE A 1 91 ? 8.250 -2.181 -2.298 1.00 96.44 91 PHE A O 1
ATOM 720 N N . ILE A 1 92 ? 7.013 -2.421 -4.160 1.00 96.75 92 ILE A N 1
ATOM 721 C CA . ILE A 1 92 ? 5.829 -2.942 -3.453 1.00 96.75 92 ILE A CA 1
ATOM 722 C C . ILE A 1 92 ? 6.175 -4.212 -2.668 1.00 96.75 92 ILE A C 1
ATOM 724 O O . ILE A 1 92 ? 5.860 -4.302 -1.487 1.00 96.75 92 ILE A O 1
ATOM 728 N N . LEU A 1 93 ? 6.846 -5.176 -3.304 1.00 96.25 93 LEU A N 1
ATOM 729 C CA . LEU A 1 93 ? 7.260 -6.422 -2.650 1.00 96.25 93 LEU A CA 1
ATOM 730 C C . LEU A 1 93 ? 8.147 -6.148 -1.427 1.00 96.25 93 LEU A C 1
ATOM 732 O O . LEU A 1 93 ? 7.945 -6.744 -0.374 1.00 96.25 93 LEU A O 1
ATOM 736 N N . SER A 1 94 ? 9.083 -5.202 -1.543 1.00 95.50 94 SER A N 1
ATOM 737 C CA . SER A 1 94 ? 9.962 -4.814 -0.438 1.00 95.50 94 SER A CA 1
ATOM 738 C C . SER A 1 94 ? 9.229 -4.119 0.711 1.00 95.50 94 SER A C 1
ATOM 740 O O . SER A 1 94 ? 9.605 -4.322 1.858 1.00 95.50 94 SER A O 1
ATOM 742 N N . GLU A 1 95 ? 8.219 -3.289 0.440 1.00 96.19 95 GLU A N 1
ATOM 743 C CA . GLU A 1 95 ? 7.444 -2.618 1.498 1.00 96.19 95 GLU A CA 1
ATOM 744 C C . GLU A 1 95 ? 6.591 -3.607 2.305 1.00 96.19 95 GLU A C 1
ATOM 746 O O . GLU A 1 95 ? 6.313 -3.378 3.483 1.00 96.19 95 GLU A O 1
ATOM 751 N N . LEU A 1 96 ? 6.167 -4.706 1.675 1.00 95.75 96 LEU A N 1
ATOM 752 C CA . LEU A 1 96 ? 5.228 -5.663 2.261 1.00 95.75 96 LEU A CA 1
ATOM 753 C C . LEU A 1 96 ? 5.885 -6.929 2.822 1.00 95.75 96 LEU A C 1
ATOM 755 O O . LEU A 1 96 ? 5.183 -7.712 3.460 1.00 95.75 96 LEU A O 1
ATOM 759 N N . SER A 1 97 ? 7.196 -7.129 2.639 1.00 94.38 97 SER A N 1
ATOM 760 C CA . SER A 1 97 ? 7.888 -8.374 3.019 1.00 94.38 97 SER A CA 1
ATOM 761 C C . SER A 1 97 ? 7.733 -8.740 4.498 1.00 94.38 97 SER A C 1
ATOM 763 O O . SER A 1 97 ? 7.655 -9.915 4.846 1.00 94.38 97 SER A O 1
ATOM 765 N N . ASP A 1 98 ? 7.642 -7.728 5.364 1.00 93.88 98 ASP A N 1
ATOM 766 C CA . ASP A 1 98 ? 7.486 -7.889 6.814 1.00 93.88 98 ASP A CA 1
ATOM 767 C C . ASP A 1 98 ? 6.048 -7.615 7.298 1.00 93.88 98 ASP A C 1
ATOM 769 O O . ASP A 1 98 ? 5.819 -7.464 8.499 1.00 93.88 98 ASP A O 1
ATOM 773 N N . GLN A 1 99 ? 5.070 -7.518 6.386 1.00 95.56 99 GLN A N 1
ATOM 774 C CA . GLN A 1 99 ? 3.689 -7.124 6.695 1.00 95.56 99 GLN A CA 1
ATOM 775 C C . GLN A 1 99 ? 2.724 -8.308 6.544 1.00 95.56 99 GLN A C 1
ATOM 777 O O . GLN A 1 99 ? 2.058 -8.455 5.511 1.00 95.56 99 GLN A O 1
ATOM 782 N N . PRO A 1 100 ? 2.609 -9.173 7.573 1.00 90.44 100 PRO A N 1
ATOM 783 C CA . PRO A 1 100 ? 1.769 -10.358 7.493 1.00 90.44 100 PRO A CA 1
ATOM 784 C C . PRO A 1 100 ? 0.312 -9.971 7.228 1.00 90.44 100 PRO A C 1
ATOM 786 O O . PRO A 1 100 ? -0.267 -9.133 7.912 1.00 90.44 100 PRO A O 1
ATOM 789 N N . GLY A 1 101 ? -0.295 -10.607 6.227 1.00 93.69 101 GLY A N 1
ATOM 790 C CA . GLY A 1 101 ? -1.680 -10.343 5.826 1.00 93.69 101 GLY A CA 1
ATOM 791 C C . GLY A 1 101 ? -1.813 -9.393 4.638 1.00 93.69 101 GLY A C 1
ATOM 792 O O . GLY A 1 101 ? -2.807 -9.499 3.923 1.00 93.69 101 GLY A O 1
ATOM 793 N N . CYS A 1 102 ? -0.812 -8.554 4.358 1.00 96.88 102 CYS A N 1
ATOM 794 C CA . CYS A 1 102 ? -0.794 -7.765 3.128 1.00 96.88 102 CYS A CA 1
ATOM 795 C C . CYS A 1 102 ? -0.513 -8.641 1.903 1.00 96.88 102 CYS A C 1
ATOM 797 O O . CYS A 1 102 ? 0.007 -9.755 2.013 1.00 96.88 102 CYS A O 1
ATOM 799 N N . ARG A 1 103 ? -0.904 -8.156 0.725 1.00 96.12 103 ARG A N 1
ATOM 800 C CA . ARG A 1 103 ? -0.628 -8.788 -0.569 1.00 96.12 103 ARG A CA 1
ATOM 801 C C . ARG A 1 103 ? -0.163 -7.738 -1.566 1.00 96.12 103 ARG A C 1
ATOM 803 O O . ARG A 1 103 ? -0.728 -6.648 -1.621 1.00 96.12 103 ARG A O 1
ATOM 810 N N . ALA A 1 104 ? 0.825 -8.094 -2.379 1.00 96.00 104 ALA A N 1
ATOM 811 C CA . ALA 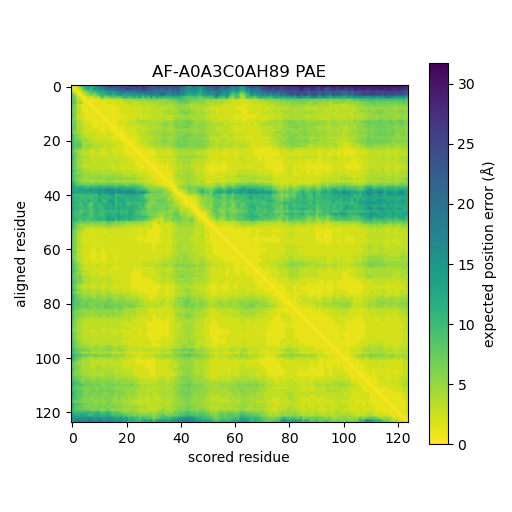A 1 104 ? 1.206 -7.310 -3.544 1.00 96.00 104 ALA A CA 1
ATOM 812 C C . ALA A 1 104 ? 0.373 -7.742 -4.761 1.00 96.00 104 ALA A C 1
ATOM 814 O O . ALA A 1 104 ? 0.210 -8.935 -5.016 1.00 96.00 104 ALA A O 1
ATOM 815 N N . LEU A 1 105 ? -0.118 -6.777 -5.536 1.00 95.94 105 LEU A N 1
ATOM 816 C CA . LEU A 1 105 ? -0.631 -7.004 -6.886 1.00 95.94 105 LEU A CA 1
ATOM 817 C C . LEU A 1 105 ? 0.418 -6.506 -7.892 1.00 95.94 105 LEU A C 1
ATOM 819 O O . LEU A 1 105 ? 0.769 -5.327 -7.920 1.00 95.94 105 LEU A O 1
ATOM 823 N N . LEU A 1 106 ? 0.948 -7.416 -8.711 1.00 96.25 106 LEU A N 1
ATOM 824 C CA . LEU A 1 106 ? 2.003 -7.092 -9.673 1.00 96.25 106 LEU A CA 1
ATOM 825 C C . LEU A 1 106 ? 1.413 -6.513 -10.962 1.00 96.25 106 LEU A C 1
ATOM 827 O O . LEU A 1 106 ? 0.459 -7.055 -11.521 1.00 96.25 106 LEU A O 1
ATOM 831 N N . LEU A 1 107 ? 2.023 -5.442 -11.471 1.00 95.94 107 LEU A N 1
ATOM 832 C CA . LEU A 1 107 ? 1.733 -4.929 -12.809 1.00 95.94 107 LEU A CA 1
ATOM 833 C C . LEU A 1 107 ? 2.615 -5.645 -13.833 1.00 95.94 107 LEU A C 1
ATOM 835 O O . LEU A 1 107 ? 3.840 -5.532 -13.779 1.00 95.94 107 LEU A O 1
ATOM 839 N N . VAL A 1 108 ? 1.990 -6.343 -14.777 1.00 95.31 108 VAL A N 1
ATOM 840 C CA . VAL A 1 108 ? 2.659 -7.167 -15.798 1.00 95.31 108 VAL A CA 1
ATOM 841 C C . VAL A 1 108 ? 2.155 -6.820 -17.200 1.00 95.31 108 VAL A C 1
ATOM 843 O O . VAL A 1 108 ? 1.087 -6.221 -17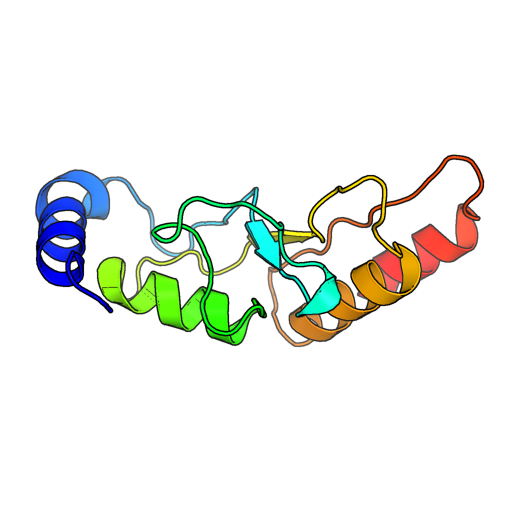.347 1.00 95.31 108 VAL A O 1
ATOM 846 N N . THR A 1 109 ? 2.904 -7.186 -18.238 1.00 93.50 109 THR A N 1
ATOM 847 C CA . THR A 1 109 ? 2.443 -7.167 -19.636 1.00 93.50 109 THR A CA 1
ATOM 848 C C . THR A 1 109 ? 2.514 -8.550 -20.270 1.00 93.50 109 THR A C 1
ATOM 850 O O . THR A 1 109 ? 3.167 -9.436 -19.721 1.00 93.50 109 THR A O 1
ATOM 853 N N . PRO A 1 110 ? 1.852 -8.767 -21.423 1.00 95.31 110 PRO A N 1
ATOM 854 C CA . PRO A 1 110 ? 1.892 -10.056 -22.114 1.00 95.31 110 PRO A CA 1
ATOM 855 C C . PRO A 1 110 ? 3.301 -10.552 -22.480 1.00 95.31 110 PRO A C 1
ATOM 857 O O . PRO A 1 110 ? 3.462 -11.729 -22.783 1.00 95.31 110 PRO A O 1
ATOM 860 N N . GLU A 1 111 ? 4.304 -9.671 -22.483 1.00 95.38 111 GLU A N 1
ATOM 861 C CA . GLU A 1 111 ? 5.702 -9.996 -22.776 1.00 95.38 111 GLU A CA 1
ATOM 862 C C . GLU A 1 111 ? 6.517 -10.418 -21.542 1.00 95.38 111 GLU A C 1
ATOM 864 O O . GLU A 1 111 ? 7.638 -10.901 -21.705 1.00 95.38 111 GLU A O 1
ATOM 869 N N . ASP A 1 112 ? 6.002 -10.222 -20.323 1.00 94.88 112 ASP A N 1
ATOM 870 C CA . ASP A 1 112 ? 6.682 -10.674 -19.105 1.00 94.88 112 ASP A CA 1
ATOM 871 C C . ASP A 1 112 ? 6.667 -12.215 -19.026 1.00 94.88 112 ASP A C 1
ATOM 873 O O . ASP A 1 112 ? 5.685 -12.861 -19.398 1.00 94.88 112 ASP A O 1
ATOM 877 N N . SER A 1 113 ? 7.756 -12.825 -18.536 1.00 96.00 113 SER A N 1
ATOM 878 C CA . SER A 1 113 ? 7.834 -14.285 -18.370 1.00 96.00 113 SER A CA 1
ATOM 879 C C . SER A 1 113 ? 6.862 -14.746 -17.276 1.00 96.00 113 SER A C 1
ATOM 881 O O . SER A 1 113 ? 6.964 -14.272 -16.139 1.00 96.00 113 SER A O 1
ATOM 883 N N . PRO A 1 114 ? 5.954 -15.697 -17.569 1.00 95.69 114 PRO A N 1
ATOM 884 C CA . PRO A 1 114 ? 5.072 -16.274 -16.559 1.00 95.69 114 PRO A CA 1
ATOM 885 C C . PRO A 1 114 ? 5.835 -16.871 -15.373 1.00 95.69 114 PRO A C 1
ATOM 887 O O . PRO A 1 114 ? 5.420 -16.691 -14.233 1.00 95.69 114 PRO A O 1
ATOM 890 N N . GLU A 1 115 ? 6.971 -17.522 -15.630 1.00 96.69 115 GLU A N 1
ATOM 891 C CA . GLU A 1 115 ? 7.817 -18.136 -14.604 1.00 96.69 115 GLU A CA 1
ATOM 892 C C . GLU A 1 115 ? 8.459 -17.083 -13.687 1.00 96.69 115 GLU A C 1
ATOM 894 O O . GLU A 1 115 ? 8.498 -17.257 -12.469 1.00 96.69 115 GLU A O 1
ATOM 899 N N . GLU A 1 116 ? 8.931 -15.961 -14.245 1.00 93.50 116 GLU A N 1
ATOM 900 C CA . GLU A 1 116 ? 9.474 -14.847 -13.454 1.00 93.50 116 GLU A CA 1
ATOM 901 C C . GLU A 1 116 ? 8.396 -14.168 -12.596 1.00 93.50 116 GLU A C 1
ATOM 903 O O . GLU A 1 116 ? 8.672 -13.732 -11.475 1.00 93.50 116 GLU A O 1
ATOM 908 N N . VAL A 1 117 ? 7.169 -14.055 -13.111 1.00 93.88 117 VAL A N 1
ATOM 909 C CA . VAL A 1 117 ? 6.027 -13.495 -12.371 1.00 93.88 117 VAL A CA 1
ATOM 910 C C . VAL A 1 117 ? 5.596 -14.443 -11.251 1.00 93.88 117 VAL A C 1
ATOM 912 O O . VAL A 1 117 ? 5.410 -13.996 -10.121 1.00 93.88 117 VAL A O 1
ATOM 915 N N . GLU A 1 118 ? 5.489 -15.744 -11.527 1.00 94.44 118 GLU A N 1
ATOM 916 C CA . GLU A 1 118 ? 5.163 -16.759 -10.520 1.00 94.44 118 GLU A CA 1
ATOM 917 C C . GLU A 1 118 ? 6.198 -16.777 -9.390 1.00 94.44 118 GLU A C 1
ATOM 919 O O . GLU A 1 118 ? 5.827 -16.743 -8.216 1.00 94.44 118 GLU A O 1
ATOM 924 N N . ALA A 1 119 ? 7.492 -16.743 -9.724 1.00 93.19 119 ALA A N 1
ATOM 925 C CA . ALA A 1 119 ? 8.559 -16.691 -8.731 1.00 93.19 119 ALA A CA 1
ATOM 926 C C . ALA A 1 119 ? 8.423 -15.476 -7.797 1.00 93.19 119 ALA A C 1
ATOM 928 O O . ALA A 1 119 ? 8.574 -15.625 -6.585 1.00 93.19 119 ALA A O 1
ATOM 929 N N . GLN A 1 120 ? 8.081 -14.299 -8.339 1.00 91.06 120 GLN A N 1
ATOM 930 C CA . GLN A 1 120 ? 7.852 -13.085 -7.547 1.00 91.06 120 GLN A CA 1
ATOM 931 C C . GLN A 1 120 ? 6.648 -13.217 -6.609 1.00 91.06 120 GLN A C 1
ATOM 933 O O . GLN A 1 120 ? 6.737 -12.791 -5.460 1.00 91.06 120 GLN A O 1
ATOM 938 N N . ILE A 1 121 ? 5.552 -13.828 -7.073 1.00 87.25 121 ILE A N 1
ATOM 939 C CA . ILE A 1 121 ? 4.342 -14.058 -6.265 1.00 87.25 121 ILE A CA 1
ATOM 940 C C . ILE A 1 121 ? 4.609 -15.051 -5.128 1.00 87.25 121 ILE A C 1
ATOM 942 O O . ILE A 1 121 ? 4.041 -14.907 -4.055 1.00 87.25 121 ILE A O 1
ATOM 946 N N . ILE A 1 122 ? 5.444 -16.068 -5.352 1.00 86.69 122 ILE A N 1
ATOM 947 C CA . ILE A 1 122 ? 5.775 -17.067 -4.324 1.00 86.69 122 ILE A CA 1
ATOM 948 C C . ILE A 1 122 ? 6.750 -16.499 -3.286 1.00 86.69 122 ILE A C 1
ATOM 950 O O . ILE A 1 122 ? 6.692 -16.880 -2.118 1.00 86.69 122 ILE A O 1
ATOM 954 N N . SER A 1 123 ? 7.679 -15.638 -3.711 1.00 77.69 123 SER A N 1
ATOM 955 C CA . SER A 1 123 ? 8.711 -15.075 -2.833 1.00 77.69 123 SER A CA 1
ATOM 956 C C . SER A 1 123 ? 8.255 -13.888 -1.982 1.00 77.69 123 SER A C 1
ATOM 958 O O . SER A 1 123 ? 8.956 -13.552 -1.028 1.00 77.69 123 SER A O 1
ATOM 960 N N . GLY A 1 124 ? 7.160 -13.227 -2.369 1.00 65.81 124 GLY A N 1
ATOM 961 C CA . GLY A 1 124 ? 6.582 -12.067 -1.683 1.00 65.81 124 GLY A CA 1
ATOM 962 C C . GLY A 1 124 ? 5.372 -12.433 -0.844 1.00 65.81 124 GLY A C 1
ATOM 963 O O . GLY A 1 124 ? 5.220 -11.828 0.236 1.00 65.81 124 GLY A O 1
#

=== Feature glossary ===
Each block in this record encodes a different view of the same protein. In brief:

Predicted aligned error. PAE(i, j) answers: if I align the predicted and true structures on residue i, how far off (in Å) do I expect residue j to be? A block-diagonal PAE matrix with low values on the blocks and high values off-diagonal is the signature of a multi-domain protein with confidently predicted domains but uncertain inter-domain orientation.

Contact-map, Ramachandran, and PAE plots. Plot images: a contact map (which residues are close in 3D, as an N×N binary image), a Ramachandran scatter (backbone torsion angles, revealing secondary-structure composition at a glance), and — for AlphaFold structures — a PAE heatmap (pairwise prediction confidence).

Backbone torsions (φ/ψ). φ (phi) and ψ (psi) are the two rotatable backbone dihedrals per residue: φ is the C(i-1)–N–Cα–C torsion, ψ is the N–Cα–C–N(i+1) torsion, both in degrees on (−180°, 180°]. α-helical residues cluster near (−60°, −45°); β-strand residues near (−120°, +130°). A Ramachandran plot is simply a scatter of (φ, ψ) for every residue.

Foldseek 3Di. A 3Di character summarizes, for each residue, the relative orientation of the Cα frame of its nearest spatial neighbor. Because it encodes fold topology rather than chemistry, 3Di alignments detect remote structural similarity that sequence alignment misses.

Radius of gyration, Cα contacts, bounding box. Three whole-structure scalars: the radius of gyration (RMS distance of Cα from centroid, in Å), the count of Cα–Cα contacts (pairs closer than 8 Å and separated by more than four residues in sequence — i.e. tertiary, not local, contacts), and the bounding-box dimensions. Together they distinguish compact globular folds from extended fibres or disordered chains.

Sequence. Sequence gives the chain of amino acids in standard one-letter code (A=alanine, C=cysteine, …, Y=tyrosine), read N→C. It is the only feature that is directly encoded by the gene; all structural features are derived from the folded form of this sequence.

mmCIF coordinates. Atomic coordinates in PDBx/mmCIF format — the same representation the Protein Data Bank distributes. Each line of the _atom_site loop places one backbone atom in Cartesian space (units: ångströms, origin: arbitrary).

Secondary structure (3-state, P-SEA). Three-state secondary structure (P-SEA) collapses the eight DSSP classes into helix (a), strand (b), and coil (c). P-SEA assigns these from Cα geometry alone — distances and angles — without requiring backbone oxygens, so it works on any Cα trace.

InterPro / GO / CATH / organism. Functional annotations link the protein to curated databases. InterPro entries identify conserved domains and families by matching the sequence against member-database signatures (Pfam, PROSITE, CDD, …). Gene Ontology (GO) terms describe molecular function, biological process, and cellular component in a controlled vocabulary. CATH places the structure in a hierarchical fold classification (Class/Architecture/Topology/Homologous-superfamily). The organism is the source species.

B-factor. B-factor (Debye–Waller factor) reflects atomic displacement in the crystal lattice. It is an experimental observable (units Å²), not a prediction; low values mean the atom is pinned down, high values mean it moves or is heterogeneous across the crystal.

Rendered structure images. Structure images are PyMOL renders from six orthogonal camera directions. Cartoon representation draws helices as coils and strands as arrows; sticks shows the backbone as bonds; surface shows the solvent-excluded envelope. Rainbow coloring maps sequence position to hue (blue→red, N→C); chain coloring assigns a distinct color per polypeptide.

Solvent-accessible surface area. Solvent-accessible surface area (SASA) is the area in Å² traced out by the centre of a 1.4 Å probe sphere (a water molecule) rolled over the protein's van der Waals surface (Shrake–Rupley / Lee–Richards construction). Buried residues have near-zero SASA; fully exposed residues can exceed 200 Å². The total SASA scales roughly with the number of surface residues.

Secondary structure (8-state, DSSP). The SS8 string is DSSP's per-residue secondary-structure call. α-helix (H) means an i→i+4 H-bond ladder; β-strand (E) means the residue participates in a β-sheet; 3₁₀ (G) and π (I) are tighter and wider helices; T/S are turns/bends; '-' is loop.

pLDDT. For AlphaFold models, the B-factor field carries pLDDT — the model's own estimate of local accuracy on a 0–100 scale. Regions with pLDDT<50 should be treated as essentially unmodeled; they often correspond to intrinsically disordered segments.

Nearest PDB structures. Nearest PDB neighbors are the top structural matches found by Foldseek when searching this structure against the entire Protein Data Bank. Each hit reports a TM-score (0 to 1; >0.5 almost always implies the same fold) and an E-value. These are *structural* homologs — they may share no detectable sequence similarity.